Protein AF-A0A3D5DH74-F1 (afdb_monomer_lite)

pLDDT: mean 93.17, std 7.86, range [47.47, 98.5]

Secondary structure (DSSP, 8-state):
--TT--HHHHHHHHHTT--EEEEP-SS-PPBTTB-SS-HHHHHHTT--EEEE---SSSS---HHHHHHHHHH-EETTTEE-S-TTTS--HHHHHHHHTHHHHHHTT-TTTSSS--TTS---EEEESS-TTTS-GGGGGG--EEEEEETTEEEEEPPP-

Sequence (158 aa):
HVDLISKESLERAKRLGWHITIANHTVKPRMEGVASPPIRMIQDSGILWGMGSDGTIVATYNPFHTIWEYTAGKIFPNIVKYESNEVITREEALIAHTRSNAYLMFMEDSLGTLEAGKYADLVVLDRDYLEIEIDDVRNIEPVMTMVSGEIVYQEANQ

Foldseek 3Di:
DQQPPDLVNLVVCVVVLHEEEDEAQQPDAADVPGQGNQQLSNLVVPGLYAYAHPDDPGGDRQLLQRLLCQAVCAHPPGHRHDDNSSGDALVSNLQRHAQSVCVVVVNNQATRDDDPPHFPWDFAWPDDCNPDDSVCSSVIDTQWTDGRNRTPDHHDDD

Radius of gyration: 16.24 Å; chains: 1; bounding box: 45×34×46 Å

Structure (mmCIF, N/CA/C/O backbone):
data_AF-A0A3D5DH74-F1
#
_entry.id   AF-A0A3D5DH74-F1
#
loop_
_atom_site.group_PDB
_atom_site.id
_atom_site.type_symbol
_atom_site.label_atom_id
_atom_site.label_alt_id
_atom_site.label_comp_id
_atom_site.label_asym_id
_atom_site.label_entity_id
_atom_site.label_seq_id
_atom_site.pdbx_PDB_ins_code
_atom_site.Cartn_x
_atom_site.Cartn_y
_atom_site.Cartn_z
_atom_site.occupancy
_atom_site.B_iso_or_equiv
_atom_site.auth_seq_id
_atom_site.auth_comp_id
_atom_site.auth_asym_id
_atom_site.auth_atom_id
_atom_site.pdbx_PDB_model_num
ATOM 1 N N . HIS A 1 1 ? 6.727 -10.674 -2.703 1.00 83.25 1 HIS A N 1
ATOM 2 C CA . HIS A 1 1 ? 8.016 -9.971 -2.921 1.00 83.25 1 HIS A CA 1
ATOM 3 C C . HIS A 1 1 ? 8.151 -9.429 -4.336 1.00 83.25 1 HIS A C 1
ATOM 5 O O . HIS A 1 1 ? 8.073 -8.224 -4.481 1.00 83.25 1 HIS A O 1
ATOM 11 N N . VAL A 1 2 ? 8.280 -10.272 -5.379 1.00 91.25 2 VAL A N 1
ATOM 12 C CA . VAL A 1 2 ? 8.340 -9.848 -6.806 1.00 91.25 2 VAL A CA 1
ATOM 13 C C . VAL A 1 2 ? 9.350 -8.727 -7.112 1.00 91.25 2 VAL A C 1
ATOM 15 O O . VAL A 1 2 ? 9.198 -7.974 -8.068 1.00 91.25 2 VAL A O 1
ATOM 18 N N . ASP A 1 3 ? 10.422 -8.667 -6.326 1.00 90.19 3 ASP A N 1
ATOM 19 C CA . ASP A 1 3 ? 11.428 -7.602 -6.315 1.00 90.19 3 ASP A CA 1
ATOM 20 C C . ASP A 1 3 ? 12.010 -7.249 -7.680 1.00 90.19 3 ASP A C 1
ATOM 22 O O . ASP A 1 3 ? 12.353 -6.096 -7.916 1.00 90.19 3 ASP A O 1
ATOM 26 N N . LEU A 1 4 ? 12.153 -8.249 -8.548 1.00 91.44 4 LEU A N 1
ATOM 27 C CA . LEU A 1 4 ? 12.775 -8.146 -9.867 1.00 91.44 4 LEU A CA 1
ATOM 28 C C . LEU A 1 4 ? 11.891 -8.791 -10.942 1.00 91.44 4 LEU A C 1
ATOM 30 O O . LEU A 1 4 ? 12.394 -9.343 -11.922 1.00 91.44 4 LEU A O 1
ATOM 34 N N . ILE A 1 5 ? 10.569 -8.805 -10.738 1.00 94.25 5 ILE A N 1
ATOM 35 C CA . ILE A 1 5 ? 9.656 -9.387 -11.724 1.00 94.25 5 ILE A CA 1
ATOM 36 C C . ILE A 1 5 ? 9.787 -8.654 -13.064 1.00 94.25 5 ILE A C 1
ATOM 38 O O . ILE A 1 5 ? 9.734 -7.429 -13.136 1.00 94.25 5 ILE A O 1
ATOM 42 N N . SER A 1 6 ? 9.967 -9.416 -14.142 1.00 95.06 6 SER A N 1
ATOM 43 C CA . SER A 1 6 ? 10.008 -8.866 -15.495 1.00 95.06 6 SER A CA 1
ATOM 44 C C . SE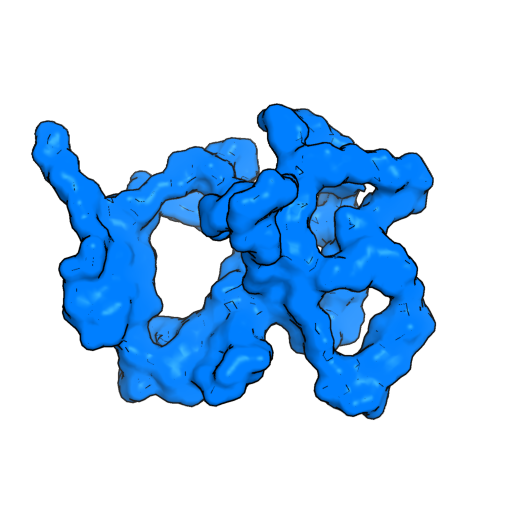R A 1 6 ? 8.598 -8.651 -16.043 1.00 95.06 6 SER A C 1
ATOM 46 O O . SER A 1 6 ? 7.657 -9.353 -15.665 1.00 95.06 6 SER A O 1
ATOM 48 N N . LYS A 1 7 ? 8.460 -7.748 -17.021 1.00 95.38 7 LYS A N 1
ATOM 49 C CA . LYS A 1 7 ? 7.202 -7.547 -17.758 1.00 95.38 7 LYS A CA 1
ATOM 50 C C . LYS A 1 7 ? 6.672 -8.849 -18.370 1.00 95.38 7 LYS A C 1
ATOM 52 O O . LYS A 1 7 ? 5.478 -9.113 -18.327 1.00 95.38 7 LYS A O 1
ATOM 57 N N . GLU A 1 8 ? 7.556 -9.690 -18.907 1.00 97.31 8 GLU A N 1
ATOM 58 C CA . GLU A 1 8 ? 7.173 -10.986 -19.478 1.00 97.31 8 GLU A CA 1
ATOM 59 C C . GLU A 1 8 ? 6.583 -11.931 -18.421 1.00 97.31 8 GLU A C 1
ATOM 61 O O . GLU A 1 8 ? 5.523 -12.525 -18.641 1.00 97.31 8 GLU A O 1
ATOM 66 N N . SER A 1 9 ? 7.237 -12.039 -17.260 1.00 97.06 9 SER A N 1
ATOM 67 C CA . SER A 1 9 ? 6.760 -12.857 -16.141 1.00 97.06 9 SER A CA 1
ATOM 68 C C . SER A 1 9 ? 5.440 -12.334 -15.580 1.00 97.06 9 SER A C 1
ATOM 70 O O . SER A 1 9 ? 4.557 -13.131 -15.270 1.00 97.06 9 SER A O 1
ATOM 72 N N . LEU A 1 10 ? 5.276 -11.012 -15.506 1.00 96.81 10 LEU A N 1
ATOM 73 C CA . LEU A 1 10 ? 4.043 -10.356 -15.077 1.00 96.81 10 LEU A CA 1
ATOM 74 C C . LEU A 1 10 ? 2.877 -10.661 -16.030 1.00 96.81 10 LEU A C 1
ATOM 76 O O . LEU A 1 10 ? 1.816 -11.106 -15.595 1.00 96.81 10 LEU A O 1
ATOM 80 N N . GLU A 1 11 ? 3.085 -10.526 -17.341 1.00 96.69 11 GLU A N 1
ATOM 81 C CA . GLU A 1 11 ? 2.063 -10.875 -18.336 1.00 96.69 11 GLU A CA 1
ATOM 82 C C . GLU A 1 11 ? 1.746 -12.374 -18.340 1.00 96.69 11 GLU A C 1
ATOM 84 O O . GLU A 1 11 ? 0.601 -12.778 -18.554 1.00 96.69 11 GLU A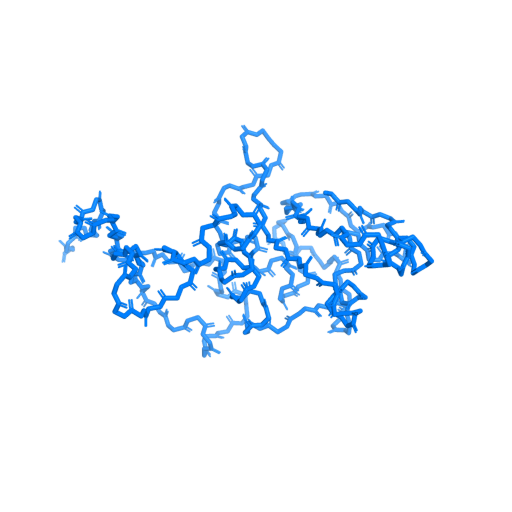 O 1
ATOM 89 N N . ARG A 1 12 ? 2.742 -13.227 -18.080 1.00 97.56 12 ARG A N 1
ATOM 90 C CA . ARG A 1 12 ? 2.508 -14.662 -17.900 1.00 97.56 12 ARG A CA 1
ATOM 91 C C . ARG A 1 12 ? 1.670 -14.941 -16.653 1.00 97.56 12 ARG A C 1
ATOM 93 O O . ARG A 1 12 ? 0.741 -15.736 -16.750 1.00 97.56 12 ARG A O 1
ATOM 100 N N . ALA A 1 13 ? 1.961 -14.291 -15.527 1.00 97.06 13 ALA A N 1
ATOM 101 C CA . ALA A 1 13 ? 1.187 -14.423 -14.293 1.00 97.06 13 ALA A CA 1
ATOM 102 C C . ALA A 1 13 ? -0.284 -14.051 -14.530 1.00 97.06 13 ALA A C 1
ATOM 104 O O . ALA A 1 13 ? -1.171 -14.845 -14.219 1.00 97.06 13 ALA A O 1
ATOM 105 N N . LYS A 1 14 ? -0.543 -12.925 -15.210 1.00 96.62 14 LYS A N 1
ATOM 106 C CA . LYS A 1 14 ? -1.900 -12.523 -15.618 1.00 96.62 14 LYS A CA 1
ATOM 107 C C . LYS A 1 14 ? -2.607 -13.596 -16.447 1.00 96.62 14 LYS A C 1
ATOM 109 O O . LYS A 1 14 ? -3.737 -13.955 -16.138 1.00 96.62 14 LYS A O 1
ATOM 114 N N . ARG A 1 15 ? -1.946 -14.148 -17.475 1.00 97.31 15 ARG A N 1
ATOM 115 C CA . ARG A 1 15 ? -2.530 -15.209 -18.326 1.00 97.31 15 ARG A CA 1
ATOM 116 C C . ARG A 1 15 ? -2.863 -16.491 -17.563 1.00 97.31 15 ARG A C 1
ATOM 118 O O . ARG A 1 15 ? -3.745 -17.226 -17.987 1.00 97.31 15 ARG A O 1
ATOM 125 N N . LEU A 1 16 ? -2.148 -16.767 -16.476 1.00 98.00 16 LEU A N 1
ATOM 126 C CA . LEU A 1 16 ? -2.383 -17.926 -15.617 1.00 98.00 16 LEU A CA 1
ATOM 127 C C . LEU A 1 16 ? -3.427 -17.660 -14.522 1.00 98.00 16 LEU A C 1
ATOM 129 O O . LEU A 1 16 ? -3.686 -18.551 -13.719 1.00 98.00 16 LEU A O 1
ATOM 133 N N . GLY A 1 17 ? -4.007 -16.455 -14.469 1.00 96.56 17 GLY A N 1
ATOM 134 C CA . GLY A 1 17 ? -4.944 -16.063 -13.417 1.00 96.56 17 GLY A CA 1
ATOM 135 C C . GLY A 1 17 ? -4.277 -15.873 -12.055 1.00 96.56 17 GLY A C 1
ATOM 136 O O . GLY A 1 17 ? -4.939 -15.994 -11.032 1.00 96.56 17 GLY A O 1
ATOM 137 N N . TRP A 1 18 ? -2.965 -15.621 -12.021 1.00 97.06 18 TRP A N 1
ATOM 138 C CA . TRP A 1 18 ? -2.252 -15.364 -10.773 1.00 97.06 18 TRP A CA 1
ATOM 139 C C . TRP A 1 18 ? -2.463 -13.927 -10.310 1.00 97.06 18 TRP A C 1
ATOM 141 O O . TRP A 1 18 ? -2.697 -13.012 -11.106 1.00 97.06 18 TRP A O 1
ATOM 151 N N . HIS A 1 19 ? -2.325 -13.734 -9.004 1.00 96.62 19 HIS A N 1
ATOM 152 C CA . HIS A 1 19 ? -2.362 -12.434 -8.350 1.00 96.62 19 HIS A CA 1
ATOM 153 C C . HIS A 1 19 ? -1.075 -12.226 -7.556 1.00 96.62 19 HIS A C 1
ATOM 155 O O . HIS A 1 19 ? -0.328 -13.176 -7.306 1.00 96.62 19 HIS A O 1
ATOM 161 N N . ILE A 1 20 ? -0.777 -10.976 -7.213 1.00 96.19 20 ILE A N 1
ATOM 162 C CA . ILE A 1 20 ? 0.501 -10.608 -6.597 1.00 96.19 20 ILE A CA 1
ATOM 163 C C . ILE A 1 20 ? 0.274 -9.969 -5.232 1.00 96.19 20 ILE A C 1
ATOM 165 O O . ILE A 1 20 ? -0.484 -9.018 -5.103 1.00 96.19 20 ILE A O 1
ATOM 169 N N . THR A 1 21 ? 1.031 -10.414 -4.233 1.00 93.69 21 THR A N 1
ATOM 170 C CA . THR A 1 21 ? 1.179 -9.675 -2.975 1.00 93.69 21 THR A CA 1
ATOM 171 C C . THR A 1 21 ? 2.577 -9.075 -2.887 1.00 93.69 21 THR A C 1
ATOM 173 O O . THR A 1 21 ? 3.603 -9.752 -3.081 1.00 93.69 21 THR A O 1
ATOM 176 N N . ILE A 1 22 ? 2.616 -7.783 -2.590 1.00 91.69 22 ILE A N 1
ATOM 177 C CA . ILE A 1 22 ? 3.835 -7.011 -2.403 1.00 91.69 22 ILE A CA 1
ATOM 178 C C . ILE A 1 22 ? 4.070 -6.825 -0.913 1.00 91.69 22 ILE A C 1
ATOM 180 O O . ILE A 1 22 ? 3.195 -6.355 -0.199 1.00 91.69 22 ILE A O 1
ATOM 184 N N . ALA A 1 23 ? 5.261 -7.208 -0.466 1.00 87.75 23 ALA A N 1
ATOM 185 C CA . ALA A 1 23 ? 5.723 -6.961 0.890 1.00 87.75 23 ALA A CA 1
ATOM 186 C C . ALA A 1 23 ? 6.525 -5.661 0.909 1.00 87.75 23 ALA A C 1
ATOM 188 O O . ALA A 1 23 ? 7.323 -5.437 -0.008 1.00 87.75 23 ALA A O 1
ATOM 189 N N . ASN A 1 24 ? 6.325 -4.829 1.929 1.00 84.25 24 ASN A N 1
ATOM 190 C CA . ASN A 1 24 ? 7.062 -3.580 2.056 1.00 84.25 24 ASN A CA 1
ATOM 191 C C . ASN A 1 24 ? 8.541 -3.819 2.410 1.00 84.25 24 ASN A C 1
ATOM 193 O O . ASN A 1 24 ? 8.931 -4.853 2.952 1.00 84.25 24 ASN A O 1
ATOM 197 N N . HIS A 1 25 ? 9.380 -2.824 2.139 1.00 83.56 25 HIS A N 1
ATOM 198 C CA . HIS A 1 25 ? 10.809 -2.866 2.396 1.00 83.56 25 HIS A CA 1
ATOM 199 C C . HIS A 1 25 ? 11.261 -1.663 3.230 1.00 83.56 25 HIS A C 1
ATOM 201 O O . HIS A 1 25 ? 11.834 -0.704 2.715 1.00 83.56 25 HIS A O 1
ATOM 207 N N . THR A 1 26 ? 11.090 -1.741 4.550 1.00 80.25 26 THR A N 1
ATOM 208 C CA . THR A 1 26 ? 11.365 -0.616 5.464 1.00 80.25 26 THR A CA 1
ATOM 209 C C . THR A 1 26 ? 12.778 -0.042 5.356 1.00 80.25 26 THR A C 1
ATOM 211 O O . THR A 1 26 ? 12.940 1.171 5.480 1.00 80.25 26 THR A O 1
ATOM 214 N N . VAL A 1 27 ? 13.786 -0.887 5.117 1.00 82.88 27 VAL A N 1
ATOM 215 C CA . VAL A 1 27 ? 15.206 -0.486 5.076 1.00 82.88 27 VAL A CA 1
ATOM 216 C C . VAL A 1 27 ? 15.976 -1.032 3.869 1.00 82.88 27 VAL A C 1
ATOM 218 O O . VAL A 1 27 ? 17.198 -0.914 3.822 1.00 82.88 27 VAL A O 1
ATOM 221 N N . LYS A 1 28 ? 15.308 -1.645 2.881 1.00 81.38 28 LYS A N 1
ATOM 222 C CA . LYS A 1 28 ? 16.010 -2.214 1.717 1.00 81.38 28 LYS A CA 1
ATOM 223 C C . LYS A 1 28 ? 16.387 -1.091 0.745 1.00 81.38 28 LYS A C 1
ATOM 225 O O . LYS A 1 28 ? 15.476 -0.505 0.156 1.00 81.38 28 LYS A O 1
ATOM 230 N N . PRO A 1 29 ? 17.684 -0.800 0.545 1.00 74.00 29 PRO A N 1
ATOM 231 C CA . PRO A 1 29 ? 18.105 0.307 -0.300 1.00 74.00 29 PRO A CA 1
ATOM 232 C C . PRO A 1 29 ? 17.704 0.086 -1.759 1.00 74.00 29 PRO A C 1
ATOM 234 O O . PRO A 1 29 ? 17.437 -1.038 -2.198 1.00 74.00 29 PRO A O 1
ATOM 237 N N . ARG A 1 30 ? 17.689 1.184 -2.518 1.00 79.00 30 ARG A N 1
ATOM 238 C CA . ARG A 1 30 ? 17.489 1.153 -3.966 1.00 79.00 30 ARG A CA 1
ATOM 239 C C . ARG A 1 30 ? 18.549 0.279 -4.636 1.00 79.00 30 ARG A C 1
ATOM 241 O O . ARG A 1 30 ? 19.729 0.366 -4.306 1.00 79.00 30 ARG A O 1
ATOM 248 N N . MET A 1 31 ? 18.126 -0.511 -5.616 1.00 79.88 31 MET A N 1
ATOM 249 C CA . MET A 1 31 ? 19.039 -1.136 -6.568 1.00 79.88 31 MET A CA 1
ATOM 250 C C . MET A 1 31 ? 19.261 -0.153 -7.718 1.00 79.88 31 MET A C 1
ATOM 252 O O . MET A 1 31 ? 18.298 0.356 -8.291 1.00 79.88 31 MET A O 1
ATOM 256 N N . GLU A 1 32 ? 20.517 0.167 -8.025 1.00 78.31 32 GLU A N 1
ATOM 257 C CA . GLU A 1 32 ? 20.839 1.162 -9.050 1.00 78.31 32 GLU A CA 1
ATOM 258 C C . GLU A 1 32 ? 20.202 0.784 -10.398 1.00 78.31 32 GLU A C 1
ATOM 260 O O . GLU A 1 32 ? 20.350 -0.338 -10.881 1.00 78.31 32 GLU A O 1
ATOM 265 N N . GLY A 1 33 ? 19.432 1.715 -10.968 1.00 77.75 33 GLY A N 1
ATOM 266 C CA . GLY A 1 33 ? 18.715 1.520 -12.231 1.00 77.75 33 GLY A CA 1
ATOM 267 C C . GLY A 1 33 ? 17.477 0.615 -12.175 1.00 77.75 33 GLY A C 1
ATOM 268 O O . GLY A 1 33 ? 16.915 0.339 -13.233 1.00 77.75 33 GLY A O 1
ATOM 269 N N . VAL A 1 34 ? 17.039 0.142 -10.996 1.00 84.06 34 VAL A N 1
ATOM 270 C CA . VAL A 1 34 ? 15.912 -0.804 -10.886 1.00 84.06 34 VAL A CA 1
ATOM 271 C C . VAL A 1 34 ? 14.982 -0.487 -9.706 1.00 84.06 34 VAL A C 1
ATOM 273 O O . VAL A 1 34 ? 15.364 -0.611 -8.540 1.00 84.06 34 VAL A O 1
ATOM 276 N N . ALA A 1 35 ? 13.718 -0.168 -10.003 1.00 86.12 35 ALA A N 1
ATOM 277 C CA . ALA A 1 35 ? 12.631 -0.161 -9.022 1.00 86.12 35 ALA A CA 1
ATOM 278 C C . ALA A 1 35 ? 12.371 -1.577 -8.477 1.00 86.12 35 ALA A C 1
ATOM 280 O O . ALA A 1 35 ? 12.175 -2.516 -9.252 1.00 86.12 35 ALA A O 1
ATOM 281 N N . SER A 1 36 ? 12.354 -1.738 -7.147 1.00 89.88 36 SER A N 1
ATOM 282 C CA . SER A 1 36 ? 12.271 -3.059 -6.508 1.00 89.88 36 SER A CA 1
ATOM 283 C C . SER A 1 36 ? 11.331 -3.116 -5.284 1.00 89.88 36 SER A C 1
ATOM 285 O O . SER A 1 36 ? 11.707 -2.674 -4.185 1.00 89.88 36 SER A O 1
ATOM 287 N N . PRO A 1 37 ? 10.133 -3.722 -5.427 1.00 92.75 37 PRO A N 1
ATOM 288 C CA . PRO A 1 37 ? 9.540 -4.225 -6.677 1.00 92.75 37 PRO A CA 1
ATOM 289 C C . PRO A 1 37 ? 9.164 -3.095 -7.655 1.00 92.75 37 PRO A C 1
ATOM 291 O O . PRO A 1 37 ? 8.979 -1.961 -7.218 1.00 92.75 37 PRO A O 1
ATOM 294 N N . PRO A 1 38 ? 8.999 -3.377 -8.962 1.00 94.62 38 PRO A N 1
ATOM 295 C CA . PRO A 1 38 ? 8.609 -2.378 -9.959 1.00 94.62 38 PRO A CA 1
ATOM 296 C C . PRO A 1 38 ? 7.114 -2.027 -9.837 1.00 94.62 38 PRO A C 1
ATOM 298 O O . PRO A 1 38 ? 6.296 -2.408 -10.675 1.00 94.62 38 PRO A O 1
ATOM 301 N N . ILE A 1 39 ? 6.747 -1.322 -8.763 1.00 95.50 39 ILE A N 1
ATOM 302 C CA . ILE A 1 39 ? 5.360 -1.118 -8.324 1.00 95.50 39 ILE A CA 1
ATOM 303 C C . ILE A 1 39 ? 4.491 -0.442 -9.388 1.00 95.50 39 ILE A C 1
ATOM 305 O O . ILE A 1 39 ? 3.400 -0.929 -9.677 1.00 95.50 39 ILE A O 1
ATOM 309 N N . ARG A 1 40 ? 5.003 0.603 -10.051 1.00 96.81 40 ARG A N 1
ATOM 310 C CA . ARG A 1 40 ? 4.303 1.263 -11.158 1.00 96.81 40 ARG A CA 1
ATOM 311 C C . ARG A 1 40 ? 4.022 0.310 -12.317 1.00 96.81 40 ARG A C 1
ATOM 313 O O . ARG A 1 40 ? 2.900 0.259 -12.800 1.00 96.81 40 ARG A O 1
ATOM 320 N N . MET A 1 41 ? 4.994 -0.518 -12.709 1.00 96.62 41 MET A N 1
ATOM 321 C CA . MET A 1 41 ? 4.791 -1.522 -13.765 1.00 96.62 41 MET A CA 1
ATOM 322 C C . MET A 1 41 ? 3.718 -2.547 -13.378 1.00 96.62 41 MET A C 1
ATOM 324 O O . MET A 1 41 ? 2.927 -2.956 -14.227 1.00 96.62 41 MET A O 1
ATOM 328 N N . ILE A 1 42 ? 3.700 -2.975 -12.113 1.00 97.38 42 ILE A N 1
ATOM 329 C CA . ILE A 1 42 ? 2.703 -3.920 -11.598 1.00 97.38 42 ILE A CA 1
ATOM 330 C C . ILE A 1 42 ? 1.310 -3.291 -11.654 1.00 97.38 42 ILE A C 1
ATOM 332 O O . ILE A 1 42 ? 0.408 -3.891 -12.239 1.00 97.38 42 ILE A O 1
ATOM 336 N N . GLN A 1 43 ? 1.165 -2.072 -11.136 1.00 97.69 43 GLN A N 1
ATOM 337 C CA . GLN A 1 43 ? -0.083 -1.315 -11.156 1.00 97.69 43 GLN A CA 1
ATOM 338 C C . GLN A 1 43 ? -0.600 -1.100 -12.588 1.00 97.69 43 GLN A C 1
ATOM 340 O O . GLN A 1 43 ? -1.726 -1.489 -12.900 1.00 97.69 43 GLN A O 1
ATOM 345 N N . ASP A 1 44 ? 0.240 -0.591 -13.492 1.00 97.62 44 ASP A N 1
ATOM 346 C CA . ASP A 1 44 ? -0.139 -0.306 -14.885 1.00 97.62 44 ASP A CA 1
ATOM 347 C C . ASP A 1 44 ? -0.473 -1.572 -15.689 1.00 97.62 44 ASP A C 1
ATOM 349 O O . ASP A 1 44 ? -1.164 -1.510 -16.708 1.00 97.62 44 ASP A O 1
ATOM 353 N N . SER A 1 45 ? 0.003 -2.743 -15.255 1.00 97.25 45 SER A N 1
ATOM 354 C CA . SER A 1 45 ? -0.332 -4.004 -15.919 1.00 97.25 45 SER A CA 1
ATOM 355 C C . SER A 1 45 ? -1.793 -4.410 -15.725 1.00 97.25 45 SER A C 1
ATOM 357 O O . SER A 1 45 ? -2.294 -5.227 -16.500 1.00 97.25 45 SER A O 1
ATOM 359 N N . GLY A 1 46 ? -2.472 -3.899 -14.694 1.00 96.75 46 GLY A N 1
ATOM 360 C CA . GLY A 1 46 ? -3.831 -4.304 -14.337 1.00 96.75 46 GLY A CA 1
ATOM 361 C C . GLY A 1 46 ? -3.945 -5.731 -13.787 1.00 96.75 46 GLY A C 1
ATOM 362 O O . GLY A 1 46 ? -5.049 -6.268 -13.728 1.00 96.75 46 GLY A O 1
ATOM 363 N N . ILE A 1 47 ? -2.835 -6.382 -13.411 1.00 97.81 47 ILE A N 1
ATOM 364 C CA . ILE A 1 47 ? -2.912 -7.596 -12.586 1.00 97.81 47 ILE A CA 1
ATOM 365 C C . ILE A 1 47 ? -3.558 -7.240 -11.243 1.00 97.81 47 ILE A C 1
ATOM 367 O O . ILE A 1 47 ? -3.281 -6.177 -10.693 1.00 97.81 47 ILE A O 1
ATOM 371 N N . LEU A 1 48 ? -4.386 -8.124 -10.685 1.00 97.94 48 LEU A N 1
ATOM 372 C CA . LEU A 1 48 ? -4.843 -7.936 -9.312 1.00 97.94 48 LEU A CA 1
ATOM 373 C C . LEU A 1 48 ? -3.653 -8.110 -8.367 1.00 97.94 48 LEU A C 1
ATOM 375 O O . LEU A 1 48 ? -2.952 -9.129 -8.399 1.00 97.94 48 LEU A O 1
ATOM 379 N N . TRP A 1 49 ? -3.416 -7.097 -7.543 1.00 97.88 49 TRP A N 1
ATOM 380 C CA . TRP A 1 49 ? -2.333 -7.100 -6.577 1.00 97.88 49 TRP A CA 1
ATOM 381 C C . TRP A 1 49 ? -2.729 -6.384 -5.289 1.00 97.88 49 TRP A C 1
ATOM 383 O O . TRP A 1 49 ? -3.631 -5.547 -5.285 1.00 97.88 49 TRP A O 1
ATOM 393 N N . GLY A 1 50 ? -2.040 -6.724 -4.205 1.00 96.88 50 GLY A N 1
ATOM 394 C CA . GLY A 1 50 ? -2.259 -6.152 -2.884 1.00 96.88 50 GLY A CA 1
ATOM 395 C C . GLY A 1 50 ? -0.966 -5.984 -2.100 1.00 96.88 50 GLY A C 1
ATOM 396 O O . GLY A 1 50 ? 0.119 -6.382 -2.545 1.00 96.88 50 GLY A O 1
ATOM 397 N N . MET A 1 51 ? -1.087 -5.369 -0.930 1.00 92.62 51 MET A N 1
ATOM 398 C CA . MET A 1 51 ? 0.037 -4.980 -0.082 1.00 92.62 51 MET A CA 1
ATOM 399 C C . MET A 1 51 ? 0.036 -5.752 1.235 1.00 92.62 51 MET A C 1
ATOM 401 O O . MET A 1 51 ? -1.002 -6.007 1.833 1.00 92.62 51 MET A O 1
ATOM 405 N N . GLY A 1 52 ? 1.220 -6.092 1.720 1.00 89.75 52 GLY A N 1
ATOM 406 C CA . GLY A 1 52 ? 1.433 -6.728 3.010 1.00 89.75 52 GLY A CA 1
ATOM 407 C C . GLY A 1 52 ? 2.653 -6.137 3.698 1.00 89.75 52 GLY A C 1
ATOM 408 O O . GLY A 1 52 ? 3.568 -5.633 3.046 1.00 89.75 52 GLY A O 1
ATOM 409 N N . SER A 1 53 ? 2.669 -6.197 5.027 1.00 88.12 53 SER A N 1
ATOM 410 C CA . SER A 1 53 ? 3.829 -5.736 5.787 1.00 88.12 53 SER A CA 1
ATOM 411 C C . SER A 1 53 ? 4.991 -6.727 5.738 1.00 88.12 53 SER A C 1
ATOM 413 O O . SER A 1 53 ? 6.145 -6.327 5.806 1.00 88.12 53 SER A O 1
ATOM 415 N N . ASP A 1 54 ? 4.698 -8.034 5.678 1.00 86.31 54 ASP A N 1
ATOM 416 C CA . ASP A 1 54 ? 5.696 -9.077 5.981 1.00 86.31 54 ASP A CA 1
ATOM 417 C C . ASP A 1 54 ? 6.451 -8.774 7.302 1.00 86.31 54 ASP A C 1
ATOM 419 O O . ASP A 1 54 ? 7.634 -9.063 7.489 1.00 86.31 54 ASP A O 1
ATOM 423 N N . GLY A 1 55 ? 5.756 -8.082 8.217 1.00 75.88 55 GLY A N 1
ATOM 424 C CA . GLY A 1 55 ? 6.322 -7.552 9.447 1.00 75.88 55 GLY A CA 1
ATOM 425 C C . GLY A 1 55 ? 6.628 -8.676 10.428 1.00 75.88 55 GLY A C 1
ATOM 426 O O . GLY A 1 55 ? 5.899 -9.661 10.471 1.00 75.88 55 GLY A O 1
ATOM 427 N N . THR A 1 56 ? 7.723 -8.527 11.185 1.00 65.06 56 THR A N 1
ATOM 428 C CA . THR A 1 56 ? 8.093 -9.246 12.437 1.00 65.06 56 THR A CA 1
ATOM 429 C C . THR A 1 56 ? 9.599 -9.175 12.706 1.00 65.06 56 THR A C 1
ATOM 431 O O . THR A 1 56 ? 9.992 -9.276 13.863 1.00 65.06 56 THR A O 1
ATOM 434 N N . ILE A 1 57 ? 10.443 -8.978 11.678 1.00 62.75 57 ILE A N 1
ATOM 435 C CA . ILE A 1 57 ? 11.916 -8.915 11.828 1.00 62.75 57 ILE A CA 1
ATOM 436 C C . ILE A 1 57 ? 12.565 -7.793 10.996 1.00 62.75 57 ILE A C 1
ATOM 438 O O . ILE A 1 57 ? 13.365 -7.032 11.531 1.00 62.75 57 ILE A O 1
ATOM 442 N N . VAL A 1 58 ? 12.244 -7.672 9.701 1.00 68.94 58 VAL A N 1
ATOM 443 C CA . VAL A 1 58 ? 12.967 -6.782 8.755 1.00 68.94 58 VAL A CA 1
ATOM 444 C C . VAL A 1 58 ? 12.134 -5.620 8.201 1.00 68.94 58 VAL A C 1
ATOM 446 O O . VAL A 1 58 ? 12.676 -4.724 7.551 1.00 68.94 58 VAL A O 1
ATOM 449 N N . ALA A 1 59 ? 10.827 -5.625 8.465 1.00 81.75 59 ALA A N 1
ATOM 450 C CA . ALA A 1 59 ? 9.876 -4.632 7.993 1.00 81.75 59 ALA A CA 1
ATOM 451 C C . ALA A 1 59 ? 8.931 -4.185 9.119 1.00 81.75 59 ALA A C 1
ATOM 453 O O . ALA A 1 59 ? 8.607 -4.946 10.034 1.00 81.75 59 ALA A O 1
ATOM 454 N N . THR A 1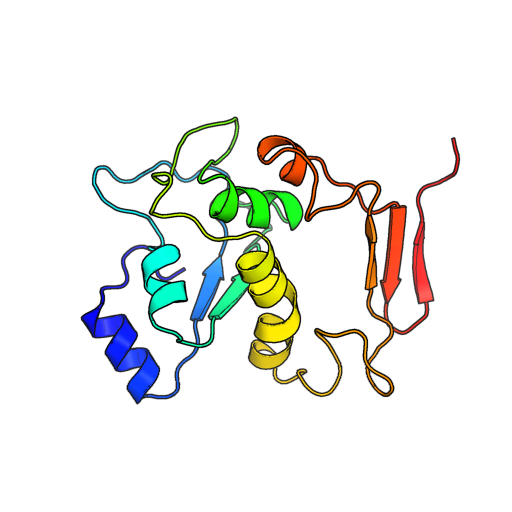 60 ? 8.512 -2.925 9.053 1.00 87.06 60 THR A N 1
ATOM 455 C CA . THR A 1 60 ? 7.502 -2.338 9.934 1.00 87.06 60 THR A CA 1
ATOM 456 C C . THR A 1 60 ? 6.131 -2.941 9.661 1.00 87.06 60 THR A C 1
ATOM 458 O O . THR A 1 60 ? 5.750 -3.142 8.513 1.00 87.06 60 THR A O 1
ATOM 461 N N . TYR A 1 61 ? 5.360 -3.180 10.718 1.00 88.69 61 TYR A N 1
ATOM 462 C CA . TYR A 1 61 ? 3.952 -3.557 10.604 1.00 88.69 61 TYR A CA 1
ATOM 463 C C . TYR A 1 61 ? 3.025 -2.342 10.444 1.00 88.69 61 TYR A C 1
ATOM 465 O O . TYR A 1 61 ? 1.831 -2.531 10.234 1.00 88.69 61 TYR A O 1
ATOM 473 N N . ASN A 1 62 ? 3.540 -1.106 10.546 1.00 91.19 62 ASN A N 1
ATOM 474 C CA . ASN A 1 62 ? 2.727 0.103 10.405 1.00 91.19 62 ASN A CA 1
ATOM 475 C C . ASN A 1 62 ? 2.240 0.251 8.944 1.00 91.19 62 ASN A C 1
ATOM 477 O O . ASN A 1 62 ? 3.066 0.524 8.061 1.00 91.19 62 ASN A O 1
ATOM 481 N N . PRO A 1 63 ? 0.923 0.133 8.673 1.00 92.25 63 PRO A N 1
ATOM 482 C CA . PRO A 1 63 ? 0.388 0.165 7.316 1.00 92.25 63 PRO A CA 1
ATOM 483 C C . PRO A 1 63 ? 0.640 1.509 6.632 1.00 92.25 63 PRO A C 1
ATOM 485 O O . PRO A 1 63 ? 0.954 1.532 5.444 1.00 92.25 63 PRO A O 1
ATOM 488 N N . PHE A 1 64 ? 0.617 2.625 7.358 1.00 94.31 64 PHE A N 1
ATOM 489 C CA . PHE A 1 64 ? 0.849 3.941 6.769 1.00 94.31 64 PHE A CA 1
ATOM 490 C C . PHE A 1 64 ? 2.293 4.137 6.322 1.00 94.31 64 PHE A C 1
ATOM 492 O O . PHE A 1 64 ? 2.543 4.784 5.308 1.00 94.31 64 PHE A O 1
ATOM 499 N N . HIS A 1 65 ? 3.249 3.498 6.996 1.00 92.19 65 HIS A N 1
ATOM 500 C CA . HIS A 1 65 ? 4.626 3.466 6.515 1.00 92.19 65 HIS A CA 1
ATOM 501 C C . HIS A 1 65 ? 4.771 2.578 5.267 1.00 92.19 65 HIS A C 1
ATOM 503 O O . HIS A 1 65 ? 5.543 2.911 4.368 1.00 92.19 65 HIS A O 1
ATOM 509 N N . THR A 1 66 ? 4.037 1.462 5.182 1.00 90.75 66 THR A N 1
ATOM 510 C CA . THR A 1 66 ? 4.039 0.627 3.964 1.00 90.75 66 THR A CA 1
ATOM 511 C C . THR A 1 66 ? 3.429 1.363 2.769 1.00 90.75 66 THR A C 1
ATOM 513 O O . THR A 1 66 ? 3.967 1.290 1.671 1.00 90.75 66 THR A O 1
ATOM 516 N N . ILE A 1 67 ? 2.356 2.129 2.985 1.00 94.88 67 ILE A N 1
ATOM 517 C CA . ILE A 1 67 ? 1.733 2.986 1.971 1.00 94.88 67 ILE A CA 1
ATOM 518 C C . ILE A 1 67 ? 2.703 4.081 1.539 1.00 94.88 67 ILE A C 1
ATOM 520 O O . ILE A 1 67 ? 2.943 4.246 0.345 1.00 94.88 67 ILE A O 1
ATOM 524 N N . TRP A 1 68 ? 3.264 4.812 2.507 1.00 95.69 68 TRP A N 1
ATOM 525 C CA . TRP A 1 68 ? 4.210 5.899 2.263 1.00 95.69 68 TRP A CA 1
ATOM 526 C C . TRP A 1 68 ? 5.390 5.445 1.405 1.00 95.69 68 TRP A C 1
ATOM 528 O O . TRP A 1 68 ? 5.816 6.184 0.524 1.00 95.69 68 TRP A O 1
ATOM 538 N N . GLU A 1 69 ? 5.877 4.215 1.585 1.00 93.75 69 GLU A N 1
ATOM 539 C CA . GLU A 1 69 ? 6.973 3.700 0.765 1.00 93.75 69 GLU A CA 1
ATOM 540 C C . GLU A 1 69 ? 6.676 3.758 -0.737 1.00 93.75 69 GLU A C 1
ATOM 542 O O . GLU A 1 69 ? 7.516 4.206 -1.522 1.00 93.75 69 GLU A O 1
ATOM 547 N N . TYR A 1 70 ? 5.484 3.321 -1.136 1.00 94.69 70 TYR A N 1
ATOM 548 C CA . TYR A 1 70 ? 5.120 3.205 -2.544 1.00 94.69 70 TYR A CA 1
ATOM 549 C C . TYR A 1 70 ? 4.460 4.458 -3.108 1.00 94.69 70 TYR A C 1
ATOM 551 O O . TYR A 1 70 ? 4.460 4.616 -4.326 1.00 94.69 70 TYR A O 1
ATOM 559 N N . THR A 1 71 ? 3.942 5.355 -2.265 1.00 96.94 71 THR A N 1
ATOM 560 C CA . THR A 1 71 ? 3.374 6.638 -2.707 1.00 96.94 71 THR A CA 1
ATOM 561 C C . THR A 1 71 ? 4.402 7.768 -2.700 1.00 96.94 71 THR A C 1
ATOM 563 O O . THR A 1 71 ? 4.463 8.549 -3.645 1.00 96.94 71 THR A O 1
ATOM 566 N N . ALA A 1 72 ? 5.256 7.842 -1.676 1.00 96.31 72 ALA A N 1
ATOM 567 C CA . ALA A 1 72 ? 6.339 8.823 -1.589 1.00 96.31 72 ALA A CA 1
ATOM 568 C C . ALA A 1 72 ? 7.607 8.375 -2.321 1.00 96.31 72 ALA A C 1
ATOM 570 O O . ALA A 1 72 ? 8.482 9.192 -2.605 1.00 96.31 72 ALA A O 1
ATOM 571 N N . GLY A 1 73 ? 7.739 7.072 -2.577 1.00 94.75 73 GLY A N 1
ATOM 572 C CA . GLY A 1 73 ? 8.923 6.503 -3.205 1.00 94.75 73 GLY A CA 1
ATOM 573 C C . GLY A 1 73 ? 10.137 6.445 -2.278 1.00 94.75 73 GLY A C 1
ATOM 574 O O . GLY A 1 73 ? 11.273 6.451 -2.755 1.00 94.75 73 GLY A O 1
ATOM 575 N N . LYS A 1 74 ? 9.930 6.434 -0.958 1.00 93.88 74 LYS A N 1
ATOM 576 C CA . LYS A 1 74 ? 10.987 6.579 0.053 1.00 93.88 74 LYS A CA 1
ATOM 577 C C . LYS A 1 74 ? 10.960 5.452 1.079 1.00 93.88 74 LYS A C 1
ATOM 579 O O . LYS A 1 74 ? 9.940 4.833 1.323 1.0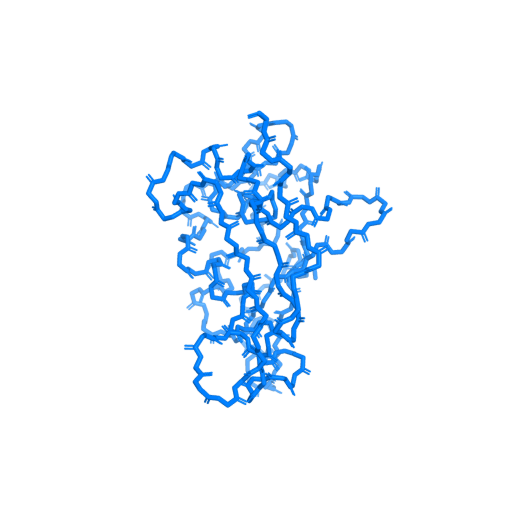0 93.88 74 LYS A O 1
ATOM 584 N N . ILE A 1 75 ? 12.092 5.207 1.720 1.00 91.06 75 ILE A N 1
ATOM 585 C CA . ILE A 1 75 ? 12.221 4.267 2.841 1.00 91.06 75 ILE A CA 1
ATOM 586 C C . ILE A 1 75 ? 12.866 4.955 4.041 1.00 91.06 75 ILE A C 1
ATOM 588 O O . ILE A 1 75 ? 13.323 6.100 3.948 1.00 91.06 75 ILE A O 1
ATOM 592 N N . PHE A 1 76 ? 12.929 4.265 5.177 1.00 85.69 76 PHE A N 1
ATOM 593 C CA . PHE A 1 76 ? 13.514 4.830 6.385 1.00 85.69 76 PHE A CA 1
ATOM 594 C C . PHE A 1 76 ? 15.011 5.172 6.197 1.00 85.69 76 PHE A C 1
ATOM 596 O O . PHE A 1 76 ? 15.743 4.392 5.585 1.00 85.69 76 PHE A O 1
ATOM 603 N N . PRO A 1 77 ? 15.505 6.299 6.751 1.00 87.62 77 PRO A N 1
ATOM 604 C CA . PRO A 1 77 ? 14.739 7.353 7.424 1.00 87.62 77 PRO A CA 1
ATOM 605 C C . PRO A 1 77 ? 14.063 8.352 6.474 1.00 87.62 77 PRO A C 1
ATOM 607 O O . PRO A 1 77 ? 13.083 8.960 6.874 1.00 87.62 77 PRO A O 1
ATOM 610 N N . ASN A 1 78 ? 14.560 8.539 5.252 1.00 90.44 78 ASN A N 1
ATOM 611 C CA . ASN A 1 78 ? 13.968 9.347 4.167 1.00 90.44 78 ASN A CA 1
ATOM 612 C C . ASN A 1 78 ? 14.759 9.097 2.865 1.00 90.44 78 ASN A C 1
ATOM 614 O O . ASN A 1 78 ? 15.076 10.021 2.118 1.00 90.44 78 ASN A O 1
ATOM 618 N N . ILE A 1 79 ? 15.182 7.853 2.633 1.00 91.06 79 ILE A N 1
ATOM 619 C CA . ILE A 1 79 ? 16.034 7.507 1.490 1.00 91.06 79 ILE A CA 1
ATOM 620 C C . ILE A 1 79 ? 15.140 7.348 0.265 1.00 91.06 79 ILE A C 1
ATOM 622 O O . ILE A 1 79 ? 14.207 6.548 0.290 1.00 91.06 79 ILE A O 1
ATOM 626 N N . VAL A 1 80 ? 15.434 8.089 -0.804 1.00 92.12 80 VAL A N 1
ATOM 627 C CA . VAL A 1 80 ? 14.731 7.947 -2.085 1.00 92.12 80 VAL A CA 1
ATOM 628 C C . VAL A 1 80 ? 15.028 6.568 -2.665 1.00 92.12 80 VAL A C 1
ATOM 630 O O . VAL A 1 80 ? 16.181 6.216 -2.924 1.00 92.12 80 VAL A O 1
ATOM 633 N N . LYS A 1 81 ? 13.970 5.784 -2.855 1.00 91.75 81 LYS A N 1
ATOM 634 C CA . LYS A 1 81 ? 14.017 4.419 -3.373 1.00 91.75 81 LYS A CA 1
ATOM 635 C C . LYS A 1 81 ? 13.461 4.312 -4.792 1.00 91.75 81 LYS A C 1
ATOM 637 O O . LYS A 1 81 ? 13.974 3.510 -5.568 1.00 91.75 81 LYS A O 1
ATOM 642 N N . TYR A 1 82 ? 12.461 5.120 -5.114 1.00 93.31 82 TYR A N 1
ATOM 643 C CA . TYR A 1 82 ? 11.791 5.153 -6.409 1.00 93.31 82 TYR A CA 1
ATOM 644 C C . TYR A 1 82 ? 11.863 6.562 -6.991 1.00 93.31 82 TYR A C 1
ATOM 646 O O . TYR A 1 82 ? 11.792 7.544 -6.248 1.00 93.31 82 TYR A O 1
ATOM 654 N N . GLU A 1 83 ? 11.990 6.665 -8.309 1.00 92.38 83 GLU A N 1
ATOM 655 C CA . GLU A 1 83 ? 11.740 7.924 -9.009 1.00 92.38 83 GLU A CA 1
ATOM 656 C C . GLU A 1 83 ? 10.260 8.311 -8.914 1.00 92.38 83 GLU A C 1
ATOM 658 O O . GLU A 1 83 ? 9.383 7.468 -8.715 1.00 92.38 83 GLU A O 1
ATOM 663 N N . SER A 1 84 ? 9.952 9.589 -9.126 1.00 91.69 84 SER A N 1
ATOM 664 C CA . SER A 1 84 ? 8.571 10.089 -9.067 1.00 91.69 84 SER A CA 1
ATOM 665 C C . SER A 1 84 ? 7.622 9.423 -10.072 1.00 91.69 84 SER A C 1
ATOM 667 O O . SER A 1 84 ? 6.424 9.352 -9.825 1.00 91.69 84 SER A O 1
ATOM 669 N N . ASN A 1 85 ? 8.134 8.905 -11.191 1.00 94.25 85 ASN A N 1
ATOM 670 C CA . ASN A 1 85 ? 7.361 8.151 -12.180 1.00 94.25 85 ASN A CA 1
ATOM 671 C C . ASN A 1 85 ? 7.330 6.635 -11.914 1.00 94.25 85 ASN A C 1
ATOM 673 O O . ASN A 1 85 ? 6.781 5.897 -12.725 1.00 94.25 85 ASN A O 1
ATOM 677 N N . GLU A 1 86 ? 7.927 6.162 -10.820 1.00 95.19 86 GLU A N 1
ATOM 678 C CA . GLU A 1 86 ? 7.947 4.751 -10.414 1.00 95.19 86 GLU A CA 1
ATOM 679 C C . GLU A 1 86 ? 7.019 4.469 -9.219 1.00 95.19 86 GLU A C 1
ATOM 681 O O . GLU A 1 86 ? 6.859 3.308 -8.844 1.00 95.19 86 GLU A O 1
ATOM 686 N N . VAL A 1 87 ? 6.393 5.501 -8.642 1.00 96.38 87 VAL A N 1
ATOM 687 C CA . VAL A 1 87 ? 5.494 5.417 -7.475 1.00 96.38 87 VAL A CA 1
ATOM 688 C C . VAL A 1 87 ? 4.028 5.174 -7.854 1.00 96.38 87 VAL A C 1
ATOM 690 O O . VAL A 1 87 ? 3.670 5.067 -9.033 1.00 96.38 87 VAL A O 1
ATOM 693 N N . ILE A 1 88 ? 3.164 5.062 -6.842 1.00 97.75 88 ILE A N 1
ATOM 694 C CA . ILE A 1 88 ? 1.712 4.932 -6.991 1.00 97.75 88 ILE A CA 1
ATOM 695 C C . ILE A 1 88 ? 0.910 6.049 -6.344 1.00 97.75 88 ILE A C 1
ATOM 697 O O . ILE A 1 88 ? 1.402 6.736 -5.452 1.00 97.75 88 ILE A O 1
ATOM 701 N N . THR A 1 89 ? -0.319 6.256 -6.822 1.00 98.19 89 THR A N 1
ATOM 702 C CA . THR A 1 89 ? -1.213 7.241 -6.210 1.00 98.19 89 THR A CA 1
ATOM 703 C C . THR A 1 89 ? -1.722 6.736 -4.865 1.00 98.19 89 THR A C 1
ATOM 705 O O . THR A 1 89 ? -1.642 5.548 -4.532 1.00 98.19 89 THR A O 1
ATOM 708 N N . ARG A 1 90 ? -2.270 7.657 -4.074 1.00 97.62 90 ARG A N 1
ATOM 709 C CA . ARG A 1 90 ? -2.852 7.336 -2.771 1.00 97.62 90 ARG A CA 1
ATOM 710 C C . ARG A 1 90 ? -4.051 6.406 -2.893 1.00 97.62 90 ARG A C 1
ATOM 712 O O . ARG A 1 90 ? -4.175 5.446 -2.141 1.00 97.62 90 ARG A O 1
ATOM 719 N N . GLU A 1 91 ? -4.905 6.649 -3.875 1.00 98.19 91 GLU A N 1
ATOM 720 C CA . GLU A 1 91 ? -6.085 5.836 -4.151 1.00 98.19 91 GLU A CA 1
ATOM 721 C C . GLU A 1 91 ? -5.696 4.422 -4.584 1.00 98.19 91 GLU A C 1
ATOM 723 O O . GLU A 1 91 ? -6.291 3.454 -4.113 1.00 98.19 91 GLU A O 1
ATOM 728 N N . GLU A 1 92 ? -4.674 4.285 -5.435 1.00 98.38 92 GLU A N 1
ATOM 729 C CA . GLU A 1 92 ? -4.155 2.978 -5.847 1.00 98.38 92 GLU A CA 1
ATOM 730 C C . GLU A 1 92 ? -3.612 2.196 -4.644 1.00 98.38 92 GLU A C 1
ATOM 732 O O . GLU A 1 92 ? -3.950 1.023 -4.473 1.00 98.38 92 GLU A O 1
ATOM 737 N N . ALA A 1 93 ? -2.836 2.850 -3.773 1.00 97.44 93 ALA A N 1
ATOM 738 C CA . ALA A 1 93 ? -2.326 2.237 -2.549 1.00 97.44 93 ALA A CA 1
ATOM 739 C C . ALA A 1 93 ? -3.456 1.841 -1.582 1.00 97.44 93 ALA A C 1
ATOM 741 O O . ALA A 1 93 ? -3.439 0.742 -1.028 1.00 97.44 93 ALA A O 1
ATOM 742 N N . LEU A 1 94 ? -4.464 2.702 -1.404 1.00 97.38 94 LEU A N 1
ATOM 743 C CA . LEU A 1 9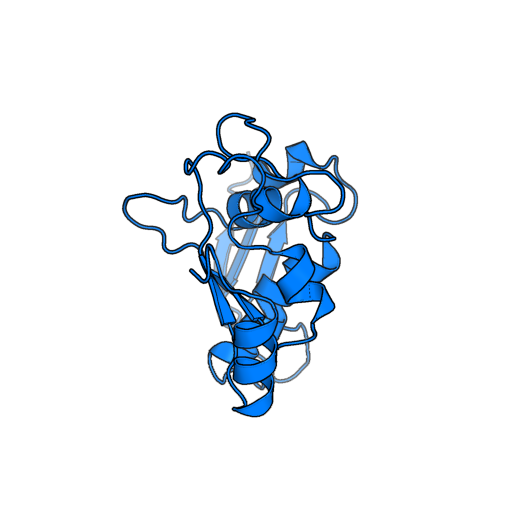4 ? -5.612 2.429 -0.540 1.00 97.38 94 LEU A CA 1
ATOM 744 C C . LEU A 1 94 ? -6.424 1.234 -1.048 1.00 97.38 94 LEU A C 1
ATOM 746 O O . LEU A 1 94 ? -6.778 0.358 -0.259 1.00 97.38 94 LEU A O 1
ATOM 750 N N . ILE A 1 95 ? -6.684 1.158 -2.356 1.00 98.12 95 ILE A N 1
ATOM 751 C CA . ILE A 1 95 ? -7.361 0.015 -2.989 1.00 98.12 95 ILE A CA 1
ATOM 752 C C . ILE A 1 95 ? -6.542 -1.264 -2.797 1.00 98.12 95 ILE A C 1
ATOM 754 O O . ILE A 1 95 ? -7.108 -2.287 -2.403 1.00 98.12 95 ILE A O 1
ATOM 758 N N . ALA A 1 96 ? -5.225 -1.205 -3.022 1.00 97.56 96 ALA A N 1
ATOM 759 C CA . ALA A 1 96 ? -4.329 -2.345 -2.850 1.00 97.56 96 ALA A CA 1
ATOM 760 C C . ALA A 1 96 ? -4.327 -2.876 -1.407 1.00 97.56 96 ALA A C 1
ATOM 762 O O . ALA A 1 96 ? -4.288 -4.090 -1.206 1.00 97.56 96 ALA A O 1
ATOM 763 N N . HIS A 1 97 ? -4.426 -1.990 -0.409 1.00 95.56 97 HIS A N 1
ATOM 764 C CA . HIS A 1 97 ? -4.460 -2.378 1.006 1.00 95.56 97 HIS A CA 1
ATOM 765 C C . HIS A 1 97 ? -5.825 -2.825 1.526 1.00 95.56 97 HIS A C 1
ATOM 767 O O . HIS A 1 97 ? -5.887 -3.498 2.552 1.00 95.56 97 HIS A O 1
ATOM 773 N N . THR A 1 98 ? -6.911 -2.470 0.838 1.00 97.75 98 THR A N 1
ATOM 774 C CA . THR A 1 98 ? -8.285 -2.748 1.283 1.00 97.75 98 THR A CA 1
ATOM 775 C C . THR A 1 98 ? -8.970 -3.744 0.351 1.00 97.75 98 THR A C 1
ATOM 777 O O . THR A 1 98 ? -8.917 -4.953 0.573 1.00 97.75 98 THR A O 1
ATOM 780 N N . ARG A 1 99 ? -9.583 -3.249 -0.724 1.00 98.12 99 ARG A N 1
ATOM 781 C CA . ARG A 1 99 ? -10.375 -4.015 -1.694 1.00 98.12 99 ARG A CA 1
ATOM 782 C C . ARG A 1 99 ? -9.596 -5.172 -2.304 1.00 98.12 99 ARG A C 1
ATOM 784 O O . ARG A 1 99 ? -10.108 -6.288 -2.346 1.00 98.12 99 ARG A O 1
ATOM 791 N N . SER A 1 100 ? -8.371 -4.921 -2.761 1.00 98.31 100 SER A N 1
ATOM 792 C CA . SER A 1 100 ? -7.565 -5.966 -3.393 1.00 98.31 100 SER A CA 1
ATOM 793 C C . SER A 1 100 ? -7.138 -7.032 -2.392 1.00 98.31 100 SER A C 1
ATOM 795 O O . SER A 1 100 ? -7.223 -8.216 -2.700 1.00 98.31 100 SER A O 1
ATOM 797 N N . ASN A 1 101 ? -6.726 -6.640 -1.184 1.00 97.50 101 ASN A N 1
ATOM 798 C CA . ASN A 1 101 ? -6.368 -7.590 -0.133 1.00 97.50 101 ASN A CA 1
ATOM 799 C C . ASN A 1 101 ? -7.556 -8.455 0.297 1.00 97.50 101 ASN A C 1
ATOM 801 O O . ASN A 1 101 ? -7.381 -9.656 0.483 1.00 97.50 101 ASN A O 1
ATOM 805 N N . ALA A 1 102 ? -8.762 -7.887 0.396 1.00 98.25 102 ALA A N 1
ATOM 806 C CA . ALA A 1 102 ? -9.967 -8.666 0.673 1.00 98.25 102 ALA A CA 1
ATOM 807 C C . ALA A 1 102 ? -10.171 -9.764 -0.382 1.00 98.25 102 ALA A C 1
ATOM 809 O O . ALA A 1 102 ? -10.356 -10.921 -0.019 1.00 98.25 102 ALA A O 1
ATOM 810 N N . TYR A 1 103 ? -10.023 -9.434 -1.667 1.00 98.19 103 TYR A N 1
ATOM 811 C CA . TYR A 1 103 ? -10.085 -10.420 -2.749 1.00 98.19 103 TYR A CA 1
ATOM 812 C C . TYR A 1 103 ? -8.961 -11.466 -2.664 1.00 98.19 103 TYR A C 1
ATOM 814 O O . TYR A 1 103 ? -9.200 -12.661 -2.809 1.00 98.19 103 TYR A O 1
ATOM 822 N N . LEU A 1 104 ? -7.719 -11.048 -2.390 1.00 97.44 104 LEU A N 1
ATOM 823 C CA . LEU A 1 104 ? -6.579 -11.967 -2.238 1.00 97.44 104 LEU A CA 1
ATOM 824 C C . LEU A 1 104 ? -6.761 -12.970 -1.091 1.00 97.44 104 LEU A C 1
ATOM 826 O O . LEU A 1 104 ? -6.153 -14.039 -1.112 1.00 97.44 104 LEU A O 1
ATOM 830 N N . MET A 1 105 ? -7.578 -12.620 -0.099 1.00 96.88 105 MET A N 1
ATOM 831 C CA . MET A 1 105 ? -7.929 -13.473 1.033 1.00 96.88 105 MET A CA 1
ATOM 832 C C . MET A 1 105 ? -9.236 -14.253 0.820 1.00 96.88 105 MET A C 1
ATOM 834 O O . MET A 1 105 ? -9.638 -14.976 1.729 1.00 96.88 105 MET A O 1
ATOM 838 N N . PHE A 1 106 ? -9.882 -14.143 -0.349 1.00 97.50 106 PHE A N 1
ATOM 839 C CA . PHE A 1 106 ? -11.212 -14.705 -0.633 1.00 97.50 106 PHE A CA 1
ATOM 840 C C . PHE A 1 106 ? -12.301 -14.187 0.324 1.00 97.50 106 PHE A C 1
ATOM 842 O O . PHE A 1 106 ? -13.176 -14.927 0.774 1.00 97.50 106 PHE A O 1
ATOM 849 N N . MET A 1 107 ? -12.194 -12.914 0.702 1.00 98.25 107 MET A N 1
ATOM 850 C CA . MET A 1 107 ? -13.080 -12.213 1.633 1.00 98.25 107 MET A CA 1
ATOM 851 C C . MET A 1 107 ? -13.697 -10.960 1.005 1.00 98.25 107 MET A C 1
ATOM 853 O O . MET A 1 107 ? -14.180 -10.081 1.717 1.00 98.25 107 MET A O 1
ATOM 857 N N . GLU A 1 108 ? -13.697 -10.843 -0.318 1.00 98.25 108 GLU A N 1
ATOM 858 C CA . GLU A 1 108 ? -14.263 -9.710 -1.050 1.00 98.25 108 GLU A CA 1
ATOM 859 C C . GLU A 1 108 ? -15.756 -9.493 -0.773 1.00 98.25 108 GLU A C 1
ATOM 861 O O . GLU A 1 108 ? -16.212 -8.355 -0.838 1.00 98.25 108 GLU A O 1
ATOM 866 N N . ASP A 1 109 ? -16.496 -10.536 -0.395 1.00 98.25 109 ASP A N 1
ATOM 867 C CA . ASP A 1 109 ? -17.912 -10.448 -0.015 1.00 98.25 109 ASP A CA 1
ATOM 868 C C . ASP A 1 109 ? -18.118 -10.016 1.446 1.00 98.25 109 ASP A C 1
ATOM 870 O O . ASP A 1 109 ? -19.239 -9.734 1.861 1.00 98.25 109 ASP A O 1
ATOM 874 N N . SER A 1 110 ? -17.053 -9.958 2.251 1.00 98.25 110 SER A N 1
ATOM 875 C CA . SER A 1 110 ? -17.131 -9.698 3.697 1.00 98.25 110 SER A CA 1
ATOM 876 C C . SER A 1 110 ? -16.272 -8.524 4.174 1.00 98.25 110 SER A C 1
ATOM 878 O O . SER A 1 110 ? -16.566 -7.968 5.228 1.00 98.25 110 SER A O 1
ATOM 880 N N . LEU A 1 111 ? -15.239 -8.125 3.423 1.00 98.25 111 LEU A N 1
ATOM 881 C CA . LEU A 1 111 ? -14.255 -7.100 3.792 1.00 98.25 111 LEU A CA 1
ATOM 882 C C . LEU A 1 111 ? -13.933 -6.144 2.627 1.00 98.25 111 LEU A C 1
ATOM 884 O O . LEU A 1 111 ? -14.426 -6.278 1.502 1.00 98.25 111 LEU A O 1
ATOM 888 N N . GLY A 1 112 ? -13.072 -5.162 2.913 1.00 97.25 112 GLY A N 1
ATOM 889 C CA . GLY A 1 112 ? -12.378 -4.330 1.924 1.00 97.25 112 GLY A CA 1
ATOM 890 C C . GLY A 1 112 ? -13.128 -3.082 1.454 1.00 97.25 112 GLY A C 1
ATOM 891 O O . GLY A 1 112 ? -12.509 -2.210 0.851 1.00 97.25 112 GLY A O 1
ATOM 892 N N . THR A 1 113 ? -14.426 -2.962 1.733 1.00 98.19 113 THR A N 1
ATOM 893 C CA . THR A 1 113 ? -15.258 -1.787 1.418 1.00 98.19 113 THR A CA 1
ATOM 894 C C . THR A 1 113 ? -16.262 -1.519 2.534 1.00 98.19 113 THR A C 1
ATOM 896 O O . THR A 1 113 ? -16.608 -2.412 3.304 1.00 98.19 113 THR A O 1
ATOM 899 N N . LEU A 1 114 ? -16.763 -0.283 2.587 1.00 97.50 114 LEU A N 1
ATOM 900 C CA . LEU A 1 114 ? -17.863 0.110 3.465 1.00 97.50 114 LEU A CA 1
ATOM 901 C C . LEU A 1 114 ? -19.195 -0.074 2.727 1.00 97.50 114 LEU A C 1
ATOM 903 O O . LEU A 1 114 ? -19.687 0.842 2.070 1.00 97.50 114 LEU A O 1
ATOM 907 N N . GLU A 1 115 ? -19.756 -1.278 2.806 1.00 97.69 115 GLU A N 1
ATOM 908 C CA . GLU A 1 115 ? -21.016 -1.657 2.158 1.00 97.69 115 GLU A CA 1
ATOM 909 C C . GLU A 1 115 ? -21.894 -2.457 3.129 1.00 97.69 115 GLU A C 1
ATOM 911 O O . GLU A 1 115 ? -21.399 -3.231 3.949 1.00 97.69 115 GLU A O 1
ATOM 916 N N . ALA A 1 116 ? -23.216 -2.284 3.043 1.00 97.81 116 ALA A N 1
ATOM 917 C CA . ALA A 1 116 ? -24.145 -3.032 3.884 1.00 97.81 116 ALA A CA 1
ATOM 918 C C . ALA A 1 116 ? -24.016 -4.545 3.631 1.00 97.81 116 ALA A C 1
ATOM 920 O O . ALA A 1 116 ? -24.021 -4.989 2.486 1.00 97.81 116 ALA A O 1
ATOM 921 N N . GLY A 1 117 ? -23.936 -5.329 4.711 1.00 97.50 117 GLY A N 1
ATOM 922 C CA . GLY A 1 117 ? -23.756 -6.785 4.661 1.00 97.50 117 GLY A CA 1
ATOM 923 C C . GLY A 1 117 ? -22.314 -7.259 4.874 1.00 97.50 117 GLY A C 1
ATOM 924 O O . GLY A 1 117 ? -22.120 -8.439 5.151 1.00 97.50 117 GLY A O 1
ATOM 925 N N . LYS A 1 118 ? -21.326 -6.357 4.817 1.00 98.50 118 LYS A N 1
ATOM 926 C CA . LYS A 1 118 ? -19.926 -6.643 5.168 1.00 98.50 118 LYS A CA 1
ATOM 927 C C . LYS A 1 118 ? -19.656 -6.438 6.658 1.00 98.50 118 LYS A C 1
ATOM 929 O O . LYS A 1 118 ? -20.460 -5.821 7.362 1.00 98.50 118 LYS A O 1
ATOM 934 N N . TYR A 1 119 ? -18.523 -6.946 7.142 1.00 98.44 119 TYR A N 1
ATOM 935 C CA . TYR A 1 119 ? -18.082 -6.671 8.506 1.00 98.44 119 TYR A CA 1
ATOM 936 C C . TYR A 1 119 ? -17.820 -5.176 8.696 1.00 98.44 119 TYR A C 1
ATOM 938 O O . TYR A 1 119 ? -17.273 -4.503 7.822 1.00 98.44 119 TYR A O 1
ATOM 946 N N . ALA A 1 120 ? -18.192 -4.665 9.869 1.00 98.25 120 ALA A N 1
ATOM 947 C CA . ALA A 1 120 ? -17.841 -3.320 10.301 1.00 98.25 120 ALA A CA 1
ATOM 948 C C . ALA A 1 120 ? -16.384 -3.295 10.801 1.00 98.25 120 ALA A C 1
ATOM 950 O O . ALA A 1 120 ? -16.123 -3.150 11.995 1.00 98.25 120 ALA A O 1
ATOM 951 N N . ASP A 1 121 ? -15.458 -3.478 9.858 1.00 98.31 121 ASP A N 1
ATOM 952 C CA . ASP A 1 121 ? -14.010 -3.413 10.052 1.00 98.31 121 ASP A CA 1
ATOM 953 C C . ASP A 1 121 ? -13.510 -2.093 9.463 1.00 98.31 121 ASP A C 1
ATOM 955 O O . ASP A 1 121 ? -13.448 -1.922 8.242 1.00 98.31 121 ASP A O 1
ATOM 959 N N . LEU A 1 122 ? -13.194 -1.130 10.327 1.00 97.50 122 LEU A N 1
ATOM 960 C CA . LEU A 1 122 ? -12.768 0.200 9.900 1.00 97.50 122 LEU A CA 1
ATOM 961 C C . LEU A 1 122 ? -11.787 0.831 10.879 1.00 97.50 122 LEU A C 1
ATOM 963 O O . LEU A 1 122 ? -11.684 0.453 12.047 1.00 97.50 122 LEU A O 1
ATOM 967 N N . VAL A 1 123 ? -11.094 1.844 10.378 1.00 9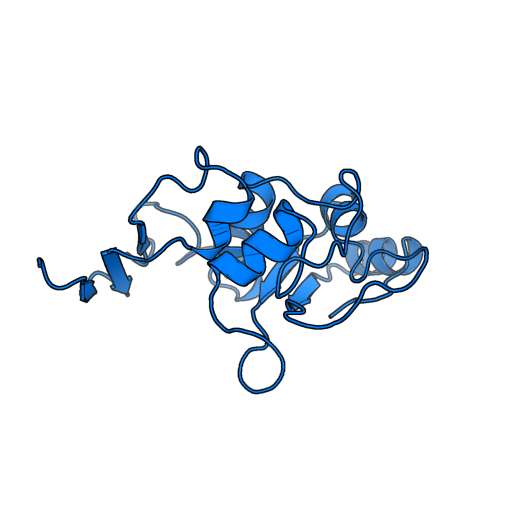7.38 123 VAL A N 1
ATOM 968 C CA . VAL A 1 123 ? -10.215 2.705 11.155 1.00 97.38 123 VAL A CA 1
ATOM 969 C C . VAL A 1 123 ? -10.636 4.155 10.942 1.00 97.38 123 VAL A C 1
ATOM 971 O O . VAL A 1 123 ? -10.971 4.551 9.825 1.00 97.38 123 VAL A O 1
ATOM 974 N N . VAL A 1 124 ? -10.631 4.941 12.012 1.00 97.62 124 VAL A N 1
ATOM 975 C CA . VAL A 1 124 ? -10.777 6.397 11.954 1.00 97.62 124 VAL A CA 1
ATOM 976 C C . VAL A 1 124 ? -9.391 6.990 12.152 1.00 97.62 124 VAL A C 1
ATOM 978 O O . VAL A 1 124 ? -8.688 6.600 13.083 1.00 97.62 124 VAL A O 1
ATOM 981 N N . LEU A 1 125 ? -8.990 7.889 11.258 1.00 97.62 125 LEU A N 1
ATOM 982 C CA . LEU A 1 125 ? -7.651 8.476 11.228 1.00 97.62 125 LEU A CA 1
ATOM 983 C C . LEU A 1 125 ? -7.649 9.852 11.888 1.00 97.62 125 LEU A C 1
ATOM 985 O O . LEU A 1 125 ? -8.652 10.564 11.838 1.00 97.62 125 LEU A O 1
ATOM 989 N N . ASP A 1 126 ? -6.510 10.241 12.450 1.00 97.75 126 ASP A N 1
ATOM 990 C CA . ASP A 1 126 ? -6.284 11.570 13.028 1.00 97.75 126 ASP A CA 1
ATOM 991 C C . ASP A 1 126 ? -6.199 12.693 11.972 1.00 97.75 126 ASP A C 1
ATOM 993 O O . ASP A 1 126 ? -6.275 13.878 12.299 1.00 97.75 126 ASP A O 1
ATOM 997 N N . ARG A 1 127 ? -6.051 12.330 10.693 1.00 97.25 127 ARG A N 1
ATOM 998 C CA . ARG A 1 127 ? -5.915 13.247 9.554 1.00 97.25 127 ARG A CA 1
ATOM 999 C C . ARG A 1 127 ? -6.391 12.612 8.245 1.00 97.25 127 ARG A C 1
ATOM 1001 O O . ARG A 1 127 ? -6.457 11.388 8.123 1.00 97.25 127 ARG A O 1
ATOM 1008 N N . ASP A 1 128 ? -6.685 13.441 7.244 1.00 97.62 128 ASP A N 1
ATOM 1009 C CA . ASP A 1 128 ? -7.139 12.970 5.932 1.00 97.62 128 ASP A CA 1
ATOM 1010 C C . ASP A 1 128 ? -5.971 12.455 5.076 1.00 97.62 128 ASP A C 1
ATOM 1012 O O . ASP A 1 128 ? -5.177 13.221 4.527 1.00 97.62 128 ASP A O 1
ATOM 1016 N N . TYR A 1 129 ? -5.896 11.132 4.928 1.00 97.75 129 TYR A N 1
ATOM 1017 C CA . TYR A 1 129 ? -4.896 10.449 4.111 1.00 97.75 129 TYR A CA 1
ATOM 1018 C C . TYR A 1 129 ? -4.794 10.982 2.671 1.00 97.75 129 TYR A C 1
ATOM 1020 O O . TYR A 1 129 ? -3.694 11.002 2.112 1.00 97.75 129 TYR A O 1
ATOM 1028 N N . LEU A 1 130 ? -5.906 11.403 2.063 1.00 97.25 130 LEU A N 1
ATOM 1029 C CA . LEU A 1 130 ? -5.941 11.843 0.669 1.00 97.25 130 LEU A CA 1
ATOM 1030 C C . LEU A 1 130 ? -5.406 13.266 0.493 1.00 97.25 130 LEU A C 1
ATOM 1032 O O . LEU A 1 130 ? -4.855 13.561 -0.569 1.00 97.25 130 LEU A O 1
ATOM 1036 N N . GLU A 1 131 ? -5.467 14.107 1.526 1.00 97.44 131 GLU A N 1
ATOM 1037 C CA . GLU A 1 131 ? -5.182 15.545 1.415 1.00 97.44 131 GLU A CA 1
ATOM 1038 C C . GLU A 1 131 ? -3.877 16.001 2.081 1.00 97.44 131 GLU A C 1
ATOM 1040 O O . GLU A 1 131 ? -3.293 16.986 1.634 1.00 97.44 131 GLU A O 1
ATOM 1045 N N . ILE A 1 132 ? -3.377 15.303 3.108 1.00 98.31 132 ILE A N 1
ATOM 1046 C CA . ILE A 1 132 ? -2.152 15.716 3.824 1.00 98.31 132 ILE A CA 1
ATOM 1047 C C . ILE A 1 132 ? -0.903 15.753 2.927 1.00 98.31 132 ILE A C 1
ATOM 1049 O O . ILE A 1 132 ? -0.898 15.214 1.824 1.00 98.31 132 ILE A O 1
ATOM 1053 N N . GLU A 1 133 ? 0.211 16.304 3.406 1.00 98.06 133 GLU A N 1
ATOM 1054 C CA . GLU A 1 133 ? 1.495 16.221 2.698 1.00 98.06 133 GLU A CA 1
ATOM 1055 C C . GLU A 1 133 ? 2.010 14.776 2.600 1.00 98.06 133 GLU A C 1
ATOM 1057 O O . GLU A 1 133 ? 1.740 13.922 3.450 1.00 98.06 133 GLU A O 1
ATOM 1062 N N . ILE A 1 134 ? 2.756 14.462 1.535 1.00 96.88 134 ILE A N 1
ATOM 1063 C CA . ILE A 1 134 ? 3.129 13.070 1.234 1.00 96.88 134 ILE A CA 1
ATOM 1064 C C . ILE A 1 134 ? 3.989 12.428 2.326 1.00 96.88 134 ILE A C 1
ATOM 1066 O O . ILE A 1 134 ? 3.766 11.271 2.671 1.00 96.88 134 ILE A O 1
ATOM 1070 N N . ASP A 1 135 ? 4.915 13.177 2.925 1.00 96.44 135 ASP A N 1
ATOM 1071 C CA . ASP A 1 135 ? 5.790 12.666 3.982 1.00 96.44 135 ASP A CA 1
ATOM 1072 C C . ASP A 1 135 ? 5.092 12.558 5.346 1.00 96.44 135 ASP A C 1
ATOM 1074 O O . ASP A 1 135 ? 5.594 11.848 6.220 1.00 96.44 135 ASP A O 1
ATOM 1078 N N . ASP A 1 136 ? 3.921 13.182 5.509 1.00 97.19 136 ASP A N 1
ATOM 1079 C CA . ASP A 1 136 ? 3.100 13.066 6.717 1.00 97.19 136 ASP A CA 1
ATOM 1080 C C . ASP A 1 136 ? 2.236 11.805 6.731 1.00 97.19 136 ASP A C 1
ATOM 1082 O O . ASP A 1 136 ? 1.751 11.414 7.792 1.00 97.19 136 ASP A O 1
ATOM 1086 N N . VAL A 1 137 ? 2.102 11.111 5.594 1.00 97.06 137 VAL A N 1
ATOM 1087 C CA . VAL A 1 137 ? 1.367 9.839 5.501 1.00 97.06 137 VAL A CA 1
ATOM 1088 C C . VAL A 1 137 ? 1.879 8.827 6.518 1.00 97.06 137 VAL A C 1
ATOM 1090 O O . VAL A 1 137 ? 1.082 8.230 7.228 1.00 97.06 137 VAL A O 1
ATOM 1093 N N . ARG A 1 138 ? 3.196 8.655 6.663 1.00 94.56 138 ARG A N 1
ATOM 1094 C CA . ARG A 1 138 ? 3.767 7.678 7.613 1.00 94.56 138 ARG A CA 1
ATOM 1095 C C . ARG A 1 138 ? 3.528 8.018 9.092 1.00 94.56 138 ARG A C 1
ATOM 1097 O O . ARG A 1 138 ? 3.815 7.175 9.937 1.00 94.56 138 ARG A O 1
ATOM 1104 N N . ASN A 1 139 ? 3.066 9.237 9.378 1.00 95.62 139 ASN A N 1
ATOM 1105 C CA . ASN A 1 139 ? 2.789 9.750 10.719 1.00 95.62 139 ASN A CA 1
ATOM 1106 C C . ASN A 1 139 ? 1.289 9.721 11.052 1.00 95.62 139 ASN A C 1
ATOM 1108 O O . ASN A 1 139 ? 0.906 10.261 12.085 1.00 95.62 139 ASN A O 1
ATOM 1112 N N . ILE A 1 140 ? 0.448 9.170 10.170 1.00 97.25 140 ILE A N 1
ATOM 1113 C CA . ILE A 1 140 ? -0.969 8.950 10.464 1.00 97.25 140 ILE A CA 1
ATOM 1114 C C . ILE A 1 140 ? -1.085 7.986 11.640 1.00 97.25 140 ILE A C 1
ATOM 1116 O O . ILE A 1 140 ? -0.440 6.929 11.657 1.00 97.25 140 ILE A O 1
ATOM 1120 N N . GLU A 1 141 ? -1.964 8.327 12.572 1.00 96.19 141 GLU A N 1
ATOM 1121 C CA . GLU A 1 141 ? -2.321 7.483 13.701 1.00 96.19 141 GLU A CA 1
ATOM 1122 C C . GLU A 1 141 ? -3.828 7.185 13.673 1.00 96.19 141 GLU A C 1
ATOM 1124 O O . GLU A 1 141 ? -4.645 8.048 13.331 1.00 96.19 141 GLU A O 1
ATOM 1129 N N . PRO A 1 142 ? -4.236 5.941 13.977 1.00 96.31 142 PRO A N 1
ATOM 1130 C CA . PRO A 1 142 ? -5.643 5.655 14.187 1.00 96.31 142 PRO A CA 1
ATOM 1131 C C . PRO A 1 142 ? -6.103 6.341 15.477 1.00 96.31 142 PRO A C 1
ATOM 1133 O O . PRO A 1 142 ? -5.454 6.191 16.504 1.00 96.31 142 PRO A O 1
ATOM 1136 N N . VAL A 1 143 ? -7.249 7.021 15.454 1.00 97.56 143 VAL A N 1
ATOM 1137 C CA . VAL A 1 143 ? -7.937 7.498 16.673 1.00 97.56 143 VAL A CA 1
ATOM 1138 C C . VAL A 1 143 ? -8.985 6.492 17.159 1.00 97.56 143 VAL A C 1
ATOM 1140 O O . VAL A 1 143 ? -9.394 6.501 18.320 1.00 97.56 143 VAL A O 1
ATOM 1143 N N . MET A 1 144 ? -9.416 5.586 16.278 1.00 98.19 144 MET A N 1
ATOM 1144 C CA . MET A 1 144 ? -10.302 4.466 16.593 1.00 98.19 144 MET A CA 1
ATOM 1145 C C . MET A 1 144 ? -10.064 3.313 15.616 1.00 98.19 144 MET A C 1
ATOM 1147 O O . MET A 1 144 ? -9.943 3.542 14.413 1.00 98.19 144 MET A O 1
ATOM 1151 N N . THR A 1 145 ? -10.091 2.079 16.117 1.00 98.12 145 THR A N 1
ATOM 1152 C CA . THR A 1 145 ? -10.149 0.859 15.299 1.00 98.12 145 THR A CA 1
ATOM 1153 C C . THR A 1 145 ? -11.344 0.026 15.731 1.00 98.12 145 THR A C 1
ATOM 1155 O O . THR A 1 145 ? -11.518 -0.262 16.918 1.00 98.12 145 THR A O 1
ATOM 1158 N N . MET A 1 146 ? -12.147 -0.386 14.757 1.00 98.50 146 MET A N 1
ATOM 1159 C CA . MET A 1 146 ? -13.302 -1.253 14.940 1.00 98.50 146 MET A CA 1
ATOM 1160 C C . MET A 1 146 ? -13.081 -2.564 14.190 1.00 98.50 146 MET A C 1
ATOM 1162 O O . MET A 1 146 ? -12.621 -2.551 13.048 1.00 98.50 146 MET A O 1
ATOM 1166 N N . VAL A 1 147 ? -13.407 -3.683 14.833 1.00 98.38 147 VAL A N 1
ATOM 1167 C CA . VAL A 1 147 ? -13.351 -5.026 14.248 1.00 98.38 147 VAL A CA 1
ATOM 1168 C C . VAL A 1 147 ? -14.682 -5.713 14.513 1.00 98.38 147 VAL A C 1
ATOM 1170 O O . VAL A 1 147 ? -15.097 -5.867 15.660 1.00 98.38 147 VAL A O 1
ATOM 1173 N N . SER A 1 148 ? -15.359 -6.123 13.447 1.00 97.25 148 SER A N 1
ATOM 1174 C CA . SER A 1 148 ? -16.662 -6.787 13.460 1.00 97.25 148 SER A CA 1
ATOM 1175 C C . SER A 1 148 ? -17.723 -6.021 14.258 1.00 97.25 148 SER A C 1
ATOM 1177 O O . SER A 1 148 ? -18.581 -6.624 14.896 1.00 97.25 148 SER A O 1
ATOM 1179 N N . GLY A 1 149 ? -17.677 -4.686 14.207 1.00 97.69 149 GLY A N 1
ATOM 1180 C CA . GLY A 1 149 ? -18.603 -3.802 14.924 1.00 97.69 149 GLY A CA 1
ATOM 1181 C C . GLY A 1 149 ? -18.177 -3.431 16.346 1.00 97.69 149 GLY A C 1
ATOM 1182 O O . GLY A 1 149 ? -18.771 -2.530 16.932 1.00 97.69 149 GLY A O 1
ATOM 1183 N N . GLU A 1 150 ? -17.131 -4.056 16.884 1.00 98.25 150 GLU A N 1
ATOM 1184 C CA . GLU A 1 150 ? -16.628 -3.783 18.229 1.00 98.25 150 GLU A CA 1
ATOM 1185 C C . GLU A 1 150 ? -15.433 -2.828 18.179 1.00 98.25 150 GLU A C 1
ATOM 1187 O O . GLU A 1 150 ? -14.493 -3.023 17.406 1.00 98.25 150 GLU A O 1
ATOM 1192 N N . ILE A 1 151 ? -15.444 -1.792 19.019 1.00 98.31 151 ILE A N 1
ATOM 1193 C CA . ILE A 1 151 ? -14.310 -0.869 19.153 1.00 98.31 151 ILE A CA 1
ATOM 1194 C C . ILE A 1 151 ? -13.213 -1.579 19.953 1.00 98.31 151 ILE A C 1
ATOM 1196 O O . ILE A 1 151 ? -13.346 -1.789 21.157 1.00 98.31 151 ILE A O 1
ATOM 1200 N N . VAL A 1 152 ? -12.120 -1.943 19.280 1.00 98.19 152 VAL A N 1
ATOM 1201 C CA . VAL A 1 152 ? -10.979 -2.658 19.885 1.00 98.19 152 VAL A CA 1
ATOM 1202 C C . VAL A 1 152 ? -9.825 -1.730 20.252 1.00 98.19 152 VAL A C 1
ATOM 1204 O O . VAL A 1 152 ? -8.952 -2.095 21.037 1.00 98.19 152 VAL A O 1
ATOM 1207 N N . TYR A 1 153 ? -9.814 -0.528 19.683 1.00 97.56 153 TYR A N 1
ATOM 1208 C CA . TYR A 1 153 ? -8.878 0.533 20.017 1.00 97.56 153 TYR A CA 1
ATOM 1209 C C . TYR A 1 153 ? -9.590 1.877 19.922 1.00 97.56 153 TYR A C 1
ATOM 1211 O O . TYR A 1 153 ? -10.343 2.126 18.980 1.00 97.56 153 TYR A O 1
ATOM 1219 N N . GLN A 1 154 ? -9.312 2.747 20.883 1.00 96.31 154 GLN A N 1
ATOM 1220 C CA . GLN A 1 154 ? -9.722 4.138 20.869 1.00 96.31 154 GLN A CA 1
ATOM 1221 C C . GLN A 1 154 ? -8.630 4.947 21.558 1.00 96.31 154 GLN A C 1
ATOM 1223 O O . GLN A 1 154 ? -8.169 4.564 22.638 1.00 96.31 154 GLN A O 1
ATOM 1228 N N . GLU A 1 155 ? -8.209 6.040 20.932 1.00 93.25 155 GLU A N 1
ATOM 1229 C CA . GLU A 1 155 ? -7.285 6.974 21.558 1.00 93.25 155 GLU A CA 1
ATOM 1230 C C . GLU A 1 155 ? -7.916 7.503 22.856 1.00 93.25 155 GLU A C 1
ATOM 1232 O O . GLU A 1 155 ? -9.082 7.909 22.888 1.00 93.25 155 GLU A O 1
ATOM 1237 N N . ALA A 1 156 ? -7.169 7.449 23.960 1.00 80.75 156 ALA A N 1
ATOM 1238 C CA . ALA A 1 156 ? -7.625 8.053 25.200 1.00 80.75 156 ALA A CA 1
ATOM 1239 C C . ALA A 1 156 ? -7.591 9.572 25.014 1.00 80.75 156 ALA A C 1
ATOM 1241 O O . ALA A 1 156 ? -6.517 10.125 24.793 1.00 80.75 156 ALA A O 1
ATOM 1242 N N . ASN A 1 157 ? -8.750 10.232 25.107 1.00 68.12 157 ASN A N 1
ATOM 1243 C CA . ASN A 1 157 ? -8.823 11.693 25.111 1.00 68.12 157 ASN A CA 1
ATOM 1244 C C . ASN A 1 157 ? -7.798 12.244 26.123 1.00 68.12 157 ASN A C 1
ATOM 1246 O O . ASN A 1 157 ? -7.907 11.936 27.315 1.00 68.12 157 ASN A O 1
ATOM 1250 N N . GLN A 1 158 ? -6.807 13.004 25.644 1.00 47.47 158 GLN A N 1
ATOM 1251 C CA . GLN A 1 158 ? -5.887 13.770 26.495 1.00 47.47 158 GLN A CA 1
ATOM 1252 C C . GLN A 1 158 ? -6.602 14.962 27.133 1.00 47.47 158 GLN A C 1
ATOM 1254 O O . GLN A 1 158 ? -7.436 15.595 26.444 1.00 47.47 158 GLN A O 1
#